Protein AF-A0ABD0RAK0-F1 (afdb_monomer)

Structure (mmCIF, N/CA/C/O backbone):
data_AF-A0ABD0RAK0-F1
#
_entry.id   AF-A0ABD0RAK0-F1
#
loop_
_atom_site.group_PDB
_atom_site.id
_atom_site.type_symbol
_atom_site.label_atom_id
_atom_site.label_alt_id
_atom_site.label_comp_id
_atom_site.label_asym_id
_atom_site.label_entity_id
_atom_site.label_seq_id
_atom_site.pdbx_PDB_ins_code
_atom_site.Cartn_x
_atom_site.Cartn_y
_atom_site.Cartn_z
_atom_site.occupancy
_atom_site.B_iso_or_equiv
_atom_site.auth_seq_id
_atom_site.auth_comp_id
_atom_site.auth_asym_id
_atom_site.auth_atom_id
_atom_site.pdbx_PDB_model_num
ATOM 1 N N . PRO A 1 1 ? -4.096 1.384 15.047 1.00 85.00 1 PRO A N 1
ATOM 2 C CA . PRO A 1 1 ? -2.732 1.686 14.548 1.00 85.00 1 PRO A CA 1
ATOM 3 C C . PRO A 1 1 ? -2.654 1.241 13.089 1.00 85.00 1 PRO A C 1
ATOM 5 O O . PRO A 1 1 ? -3.257 0.223 12.770 1.00 85.00 1 PRO A O 1
ATOM 8 N N . VAL A 1 2 ? -2.000 2.005 12.215 1.00 93.94 2 VAL A N 1
ATOM 9 C CA . VAL A 1 2 ? -1.936 1.682 10.779 1.00 93.94 2 VAL A CA 1
ATOM 10 C C . VAL A 1 2 ? -0.784 0.709 10.524 1.00 93.94 2 VAL A C 1
ATOM 12 O O . VAL A 1 2 ? 0.332 0.963 10.970 1.00 93.94 2 VAL A O 1
ATOM 15 N N . ILE A 1 3 ? -1.060 -0.378 9.803 1.00 97.94 3 ILE A N 1
ATOM 16 C CA . ILE A 1 3 ? -0.073 -1.354 9.320 1.00 97.94 3 ILE A CA 1
ATOM 17 C C . ILE A 1 3 ? 0.013 -1.223 7.802 1.00 97.94 3 ILE A C 1
ATOM 19 O O . ILE A 1 3 ? -1.025 -1.231 7.140 1.00 97.94 3 ILE A O 1
ATOM 23 N N . LEU A 1 4 ? 1.218 -1.083 7.256 1.00 98.50 4 LEU A N 1
ATOM 24 C CA . LEU A 1 4 ? 1.454 -0.890 5.823 1.00 98.50 4 LEU A CA 1
ATOM 25 C C . LEU A 1 4 ? 1.349 -2.212 5.050 1.00 98.50 4 LEU A C 1
ATOM 27 O O . LEU A 1 4 ? 1.797 -3.245 5.541 1.00 98.50 4 LEU A O 1
ATOM 31 N N . ASP A 1 5 ? 0.800 -2.171 3.833 1.00 98.25 5 ASP A N 1
ATOM 32 C CA . ASP A 1 5 ? 0.681 -3.338 2.948 1.00 98.25 5 ASP A CA 1
ATOM 33 C C . ASP A 1 5 ? 1.864 -3.429 1.954 1.00 98.25 5 ASP A C 1
ATOM 35 O O . ASP A 1 5 ? 1.950 -2.618 1.020 1.00 98.25 5 ASP A O 1
ATOM 39 N N . PRO A 1 6 ? 2.759 -4.432 2.086 1.00 97.44 6 PRO A N 1
ATOM 40 C CA . PRO A 1 6 ? 3.894 -4.630 1.182 1.00 97.44 6 PRO A CA 1
ATOM 41 C C . PRO A 1 6 ? 3.521 -4.909 -0.279 1.00 97.44 6 PRO A C 1
ATOM 43 O O . PRO A 1 6 ? 4.339 -4.648 -1.171 1.00 97.44 6 PRO A O 1
ATOM 46 N N . ASN A 1 7 ? 2.325 -5.438 -0.551 1.00 98.06 7 ASN A N 1
ATOM 47 C CA . ASN A 1 7 ? 1.891 -5.727 -1.920 1.00 98.06 7 ASN A CA 1
ATOM 48 C C . ASN A 1 7 ? 1.670 -4.433 -2.699 1.00 98.06 7 ASN A C 1
ATOM 50 O O . ASN A 1 7 ? 2.100 -4.327 -3.843 1.00 98.06 7 ASN A O 1
ATOM 54 N N . THR A 1 8 ? 1.148 -3.408 -2.02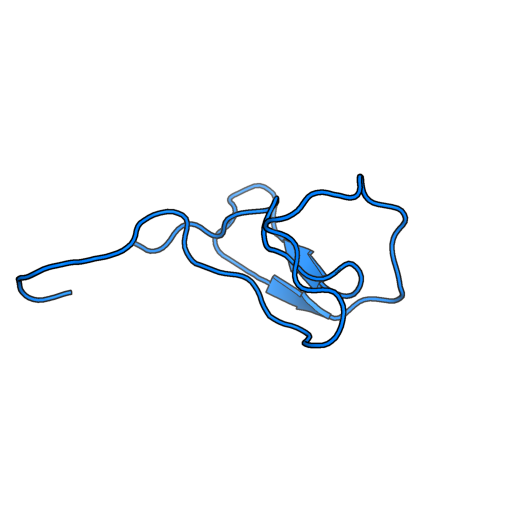6 1.00 98.44 8 THR A N 1
ATOM 55 C CA . THR A 1 8 ? 0.898 -2.094 -2.631 1.00 98.44 8 THR A CA 1
ATOM 56 C C . THR A 1 8 ? 2.160 -1.242 -2.772 1.00 98.44 8 THR A C 1
ATOM 58 O O . THR A 1 8 ? 2.210 -0.326 -3.593 1.00 98.44 8 THR A O 1
ATOM 61 N N . ALA A 1 9 ? 3.199 -1.523 -1.979 1.00 98.25 9 ALA A N 1
AT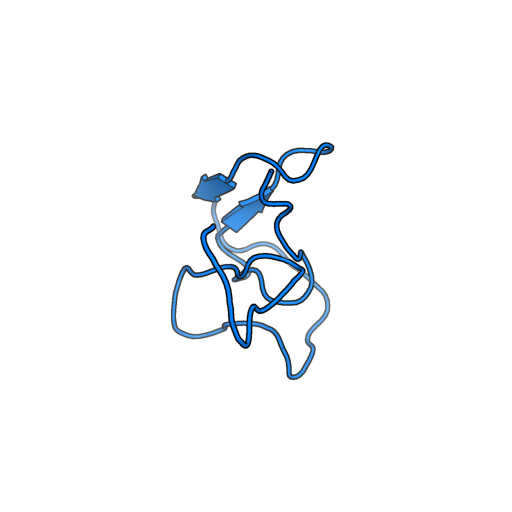OM 62 C CA . ALA A 1 9 ? 4.370 -0.663 -1.870 1.00 98.25 9 ALA A CA 1
ATOM 63 C C . ALA A 1 9 ? 5.132 -0.525 -3.196 1.00 98.25 9 ALA A C 1
ATOM 65 O O . ALA A 1 9 ? 5.527 -1.510 -3.822 1.00 98.25 9 ALA A O 1
ATOM 66 N N . ASN A 1 10 ? 5.419 0.712 -3.597 1.00 98.50 10 ASN A N 1
ATOM 67 C CA . ASN A 1 10 ? 6.269 0.958 -4.758 1.00 98.50 10 ASN A CA 1
ATOM 68 C C . ASN A 1 10 ? 7.666 0.326 -4.594 1.00 98.50 10 ASN A C 1
ATOM 70 O O . ASN A 1 10 ? 8.247 0.444 -3.514 1.00 98.50 10 ASN A O 1
ATOM 74 N N . PRO A 1 11 ? 8.285 -0.219 -5.663 1.00 98.12 11 PRO A N 1
ATOM 75 C CA . PRO A 1 11 ? 9.613 -0.847 -5.597 1.00 98.12 11 PRO A CA 1
ATOM 76 C C . PRO A 1 11 ? 10.765 0.049 -5.103 1.00 98.12 11 PRO A C 1
ATOM 78 O O . PRO A 1 11 ? 11.881 -0.427 -4.910 1.00 98.12 11 PRO A O 1
ATOM 81 N N . ARG A 1 12 ? 10.553 1.364 -4.951 1.00 98.25 12 ARG A N 1
ATOM 82 C CA . ARG A 1 12 ? 11.535 2.317 -4.392 1.00 98.25 12 ARG A CA 1
ATOM 83 C C . ARG A 1 12 ? 11.261 2.683 -2.928 1.00 98.25 12 ARG A C 1
ATOM 85 O O . ARG A 1 12 ? 11.803 3.681 -2.438 1.00 98.25 12 ARG A O 1
ATOM 92 N N . LEU A 1 13 ? 10.387 1.936 -2.262 1.00 98.25 13 LEU A N 1
ATOM 93 C CA . LEU A 1 13 ? 10.089 2.053 -0.841 1.00 98.25 13 LEU A CA 1
ATOM 94 C C . LEU A 1 13 ? 10.524 0.779 -0.119 1.00 98.25 13 LEU A C 1
ATOM 96 O O . LEU A 1 13 ? 10.383 -0.322 -0.638 1.00 98.25 13 LEU A O 1
ATOM 100 N N . VAL A 1 14 ? 11.041 0.947 1.094 1.00 97.88 14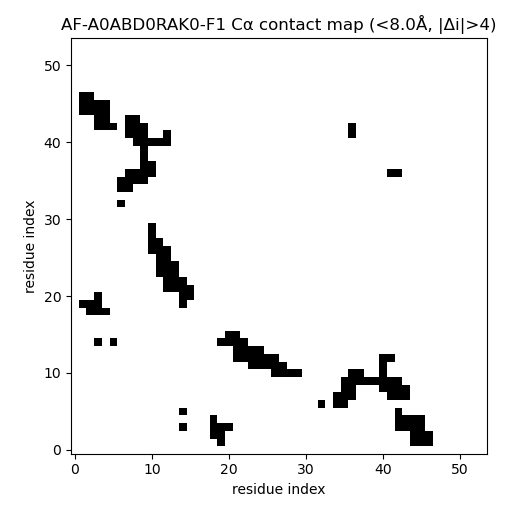 VAL A N 1
ATOM 101 C CA . VAL A 1 14 ? 11.374 -0.149 2.007 1.00 97.88 14 VAL A CA 1
ATOM 102 C C . VAL A 1 14 ? 10.562 0.039 3.270 1.00 97.88 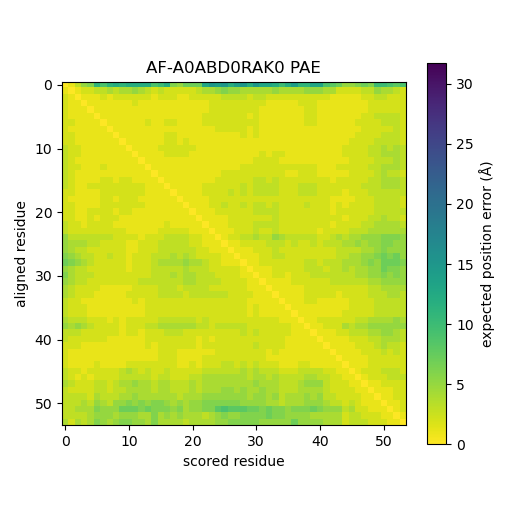14 VAL A C 1
ATOM 104 O O . VAL A 1 14 ? 10.573 1.128 3.850 1.00 97.88 14 VAL A O 1
ATOM 107 N N . LEU A 1 15 ? 9.884 -1.024 3.679 1.00 97.88 15 LEU A N 1
ATOM 108 C CA . LEU A 1 15 ? 9.117 -1.083 4.916 1.00 97.88 15 LEU A CA 1
ATOM 109 C C . LEU A 1 15 ? 9.992 -1.657 6.036 1.00 97.88 15 LEU A C 1
ATOM 111 O O . LEU A 1 15 ? 10.931 -2.409 5.763 1.00 97.88 15 LEU A O 1
ATOM 115 N N . SER A 1 16 ? 9.724 -1.270 7.281 1.00 97.62 16 SER A N 1
ATOM 116 C CA . SER A 1 16 ? 10.273 -1.970 8.448 1.00 97.62 16 SER A CA 1
ATOM 117 C C . SER A 1 16 ? 9.629 -3.343 8.624 1.00 97.62 16 SER A C 1
ATOM 119 O O . SER A 1 16 ? 8.532 -3.584 8.129 1.00 97.62 16 SER A O 1
ATOM 121 N N . ASP A 1 17 ? 10.291 -4.226 9.370 1.00 97.62 17 ASP A N 1
ATOM 122 C CA . ASP A 1 17 ? 9.801 -5.589 9.622 1.00 97.62 17 ASP A CA 1
ATOM 123 C C . ASP A 1 17 ? 8.452 -5.609 10.362 1.00 97.62 17 ASP A C 1
ATOM 125 O O . ASP A 1 17 ? 7.651 -6.520 10.178 1.00 97.62 17 ASP A O 1
ATOM 129 N N . ASP A 1 18 ? 8.180 -4.584 11.174 1.00 97.62 18 ASP A N 1
ATOM 130 C CA . ASP A 1 18 ? 6.907 -4.396 11.878 1.00 97.62 18 ASP A CA 1
ATOM 131 C C . ASP A 1 18 ? 5.835 -3.679 11.036 1.00 97.62 18 ASP A C 1
ATOM 133 O O . ASP A 1 18 ? 4.719 -3.473 11.508 1.00 97.62 18 ASP A O 1
ATOM 137 N N . LEU A 1 19 ? 6.171 -3.290 9.800 1.00 98.00 19 LEU A N 1
ATOM 138 C CA . LEU A 1 19 ? 5.288 -2.628 8.837 1.00 98.00 19 LEU A CA 1
ATOM 139 C C . LEU A 1 19 ? 4.686 -1.299 9.329 1.00 98.00 19 LEU A C 1
ATOM 141 O O . LEU A 1 19 ? 3.643 -0.873 8.832 1.00 98.00 19 LEU A O 1
ATOM 145 N N . THR A 1 20 ? 5.336 -0.618 10.276 1.00 97.38 20 THR A N 1
ATOM 146 C CA . THR A 1 20 ? 4.870 0.682 10.799 1.00 97.38 20 THR A CA 1
ATOM 147 C C . THR A 1 20 ? 5.617 1.882 10.219 1.00 97.38 20 THR A C 1
ATOM 149 O O . THR A 1 20 ? 5.179 3.024 10.376 1.00 97.38 20 THR A O 1
ATOM 152 N N . SER A 1 21 ? 6.736 1.653 9.527 1.00 97.75 21 SER A N 1
ATOM 153 C CA . SER A 1 21 ? 7.574 2.717 8.976 1.00 97.75 21 SER A CA 1
ATOM 154 C C . SER A 1 21 ? 7.954 2.466 7.521 1.00 97.75 21 SER A C 1
ATOM 156 O O . SER A 1 21 ? 7.998 1.331 7.043 1.00 97.75 21 SER A O 1
ATOM 158 N N . VAL A 1 22 ? 8.242 3.557 6.810 1.00 97.88 22 VAL A N 1
ATOM 159 C CA . VAL A 1 22 ? 8.646 3.539 5.406 1.00 97.88 22 VAL A CA 1
ATOM 160 C C . VAL A 1 22 ? 9.839 4.456 5.184 1.00 97.88 22 VAL A C 1
ATOM 162 O O . VAL A 1 22 ? 9.910 5.568 5.710 1.00 97.88 22 VAL A O 1
ATOM 165 N N . ARG A 1 23 ? 10.779 4.002 4.357 1.00 98.00 23 ARG A N 1
ATOM 166 C CA . ARG A 1 23 ? 11.910 4.802 3.878 1.00 98.00 23 ARG A CA 1
ATOM 167 C C . ARG A 1 23 ? 12.059 4.672 2.371 1.00 98.00 23 ARG A C 1
ATOM 169 O O . ARG A 1 23 ? 11.713 3.655 1.775 1.00 98.00 23 ARG A O 1
ATOM 176 N N . ARG A 1 24 ? 12.627 5.701 1.749 1.00 97.88 24 ARG A N 1
ATOM 177 C CA . ARG A 1 24 ? 12.961 5.682 0.324 1.00 97.88 24 ARG A CA 1
ATOM 178 C C . ARG A 1 24 ? 14.261 4.908 0.086 1.00 97.88 24 ARG A C 1
ATOM 180 O O . ARG A 1 24 ? 15.216 5.052 0.847 1.00 97.88 24 ARG A O 1
ATOM 187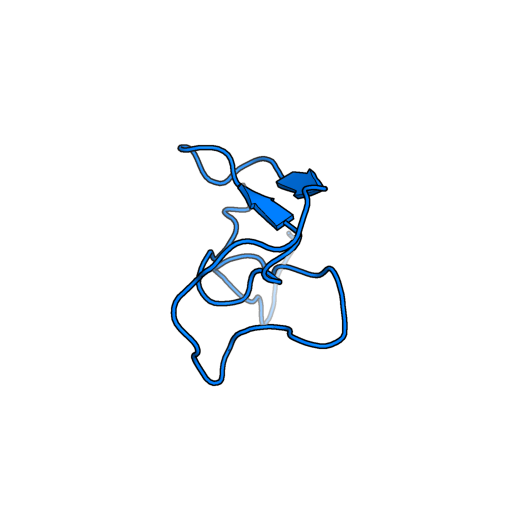 N N . SER A 1 25 ? 14.319 4.171 -1.016 1.00 96.12 25 SER A N 1
ATOM 188 C CA . SER A 1 25 ? 15.494 3.422 -1.471 1.00 96.12 25 SER A CA 1
ATOM 189 C C . SER A 1 25 ? 15.751 3.599 -2.977 1.00 96.12 25 SER A C 1
ATOM 191 O O . SER A 1 25 ? 15.057 4.343 -3.682 1.00 96.12 25 SER A O 1
ATOM 193 N N . SER A 1 26 ? 16.798 2.934 -3.476 1.00 96.94 26 SER A N 1
ATOM 194 C CA . SER A 1 26 ? 16.920 2.588 -4.895 1.00 96.94 26 SER A CA 1
ATOM 195 C C . SER A 1 26 ? 15.842 1.576 -5.296 1.00 96.94 26 SER A C 1
ATOM 197 O O . SER A 1 26 ? 15.229 0.946 -4.441 1.00 96.94 26 SER A O 1
ATOM 199 N N . TYR A 1 27 ? 15.620 1.406 -6.601 1.00 96.56 27 TYR A N 1
ATOM 200 C CA . TYR A 1 27 ? 14.706 0.378 -7.101 1.00 96.56 27 TYR A CA 1
ATOM 201 C C . TYR A 1 27 ? 15.109 -1.006 -6.580 1.00 96.56 27 TYR A C 1
ATOM 203 O O . TYR A 1 27 ? 16.281 -1.378 -6.676 1.00 96.56 27 TYR A O 1
ATOM 211 N N . GLN A 1 28 ? 14.146 -1.738 -6.027 1.00 95.69 28 GLN A N 1
ATOM 212 C CA . GLN A 1 28 ? 14.321 -3.093 -5.525 1.00 95.69 28 GLN A CA 1
ATOM 213 C C . GLN A 1 28 ? 13.583 -4.095 -6.417 1.00 95.69 28 GLN A C 1
ATOM 215 O O . GLN A 1 28 ? 12.467 -3.813 -6.854 1.00 95.69 28 GLN A O 1
ATOM 220 N N . PRO A 1 29 ? 14.179 -5.265 -6.697 1.00 94.88 29 PRO A N 1
ATOM 221 C CA . PRO A 1 29 ? 13.491 -6.329 -7.410 1.00 94.88 29 PRO A CA 1
ATOM 222 C C . PRO A 1 29 ? 12.455 -6.967 -6.476 1.00 94.88 29 PRO A C 1
ATOM 224 O O . PRO A 1 29 ? 12.805 -7.724 -5.574 1.00 94.88 29 PRO A O 1
ATOM 227 N N . VAL A 1 30 ? 11.183 -6.639 -6.688 1.00 94.50 30 VAL A N 1
ATOM 228 C CA . VAL A 1 30 ? 10.040 -7.190 -5.947 1.00 94.50 30 VAL A CA 1
ATOM 229 C C . VAL A 1 30 ? 9.085 -7.900 -6.909 1.00 94.50 30 VAL A C 1
ATOM 231 O O . VAL A 1 30 ? 9.081 -7.569 -8.096 1.00 94.50 30 VAL A O 1
ATOM 234 N N . PRO A 1 31 ? 8.278 -8.866 -6.436 1.00 96.00 31 PRO A N 1
ATOM 235 C CA . PRO A 1 31 ? 7.265 -9.503 -7.268 1.00 96.00 31 PRO A CA 1
ATOM 236 C C . PRO A 1 31 ? 6.237 -8.488 -7.770 1.00 96.00 31 PRO A C 1
ATOM 238 O O . PRO A 1 31 ? 5.682 -7.706 -6.983 1.00 96.00 31 PRO A O 1
ATOM 241 N N . ASP A 1 32 ? 5.987 -8.533 -9.073 1.00 96.38 32 ASP A N 1
ATOM 242 C CA . ASP A 1 32 ? 4.928 -7.764 -9.712 1.00 96.38 32 ASP A CA 1
ATOM 243 C C . ASP A 1 32 ? 3.550 -8.299 -9.288 1.00 96.38 32 ASP A C 1
ATOM 245 O O . ASP A 1 32 ? 3.371 -9.511 -9.127 1.00 96.38 32 ASP A O 1
ATOM 249 N N . ASN A 1 33 ? 2.605 -7.394 -9.045 1.00 98.19 33 ASN A N 1
ATOM 250 C CA . ASN A 1 33 ? 1.213 -7.707 -8.729 1.00 98.19 33 ASN A CA 1
ATOM 251 C C . ASN A 1 33 ? 0.306 -6.498 -9.033 1.00 98.19 33 ASN A C 1
ATOM 253 O O . ASN A 1 33 ? 0.774 -5.361 -8.959 1.00 98.19 33 ASN A O 1
ATOM 257 N N . PRO A 1 34 ? -0.985 -6.724 -9.341 1.00 98.19 34 PRO A N 1
ATOM 258 C CA . PRO A 1 34 ? -1.913 -5.655 -9.718 1.00 98.19 34 PRO A CA 1
ATOM 259 C C . PRO A 1 34 ? -2.105 -4.555 -8.667 1.00 98.19 34 PRO A C 1
ATOM 261 O O . PRO A 1 34 ? -2.479 -3.435 -9.013 1.00 98.19 34 PRO A O 1
ATOM 264 N N . GLU A 1 35 ? -1.892 -4.862 -7.390 1.00 98.31 35 GLU A N 1
ATOM 265 C CA . GLU A 1 35 ? -2.082 -3.933 -6.279 1.00 98.31 35 GLU A CA 1
ATOM 266 C C . GLU A 1 35 ? -0.901 -2.960 -6.114 1.00 98.31 35 GLU A C 1
ATOM 268 O O . GLU A 1 35 ? -1.023 -1.950 -5.41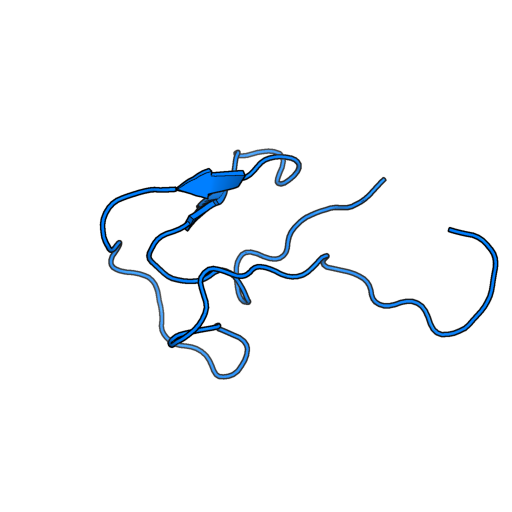1 1.00 98.31 35 GLU A O 1
ATOM 273 N N . ARG A 1 36 ? 0.243 -3.242 -6.752 1.00 98.31 36 ARG A N 1
ATOM 274 C CA . ARG A 1 36 ? 1.484 -2.490 -6.572 1.00 98.31 36 ARG A CA 1
ATOM 275 C C . ARG A 1 36 ? 1.450 -1.144 -7.286 1.00 98.31 36 ARG A C 1
ATOM 277 O O . AR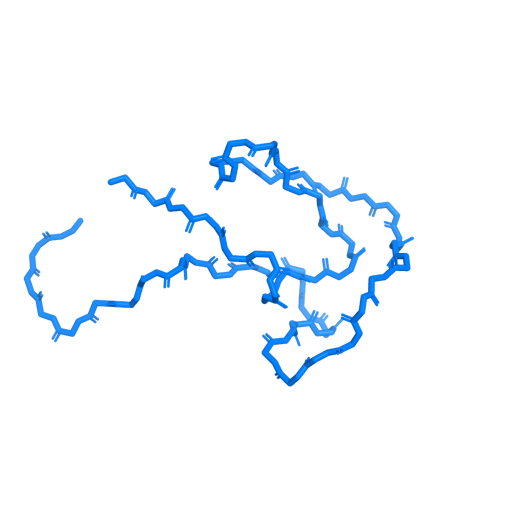G A 1 36 ? 1.143 -1.030 -8.469 1.00 98.31 36 ARG A O 1
ATOM 284 N N . PHE A 1 37 ? 1.871 -0.094 -6.585 1.00 98.31 37 PHE A N 1
ATOM 285 C CA . PHE A 1 37 ? 2.121 1.186 -7.237 1.00 98.31 37 PHE A CA 1
ATOM 286 C C . PHE A 1 37 ? 3.433 1.160 -8.021 1.00 98.31 37 PHE A C 1
ATOM 288 O O . PHE A 1 37 ? 4.503 1.129 -7.419 1.00 98.31 37 PHE A O 1
ATOM 295 N N . ASP A 1 38 ? 3.381 1.328 -9.340 1.00 95.62 38 ASP A N 1
ATOM 296 C CA . ASP A 1 38 ? 4.598 1.433 -10.164 1.00 95.62 38 ASP A CA 1
ATOM 297 C C . ASP A 1 38 ? 5.056 2.876 -10.386 1.00 95.62 38 ASP A C 1
ATOM 299 O O . ASP A 1 38 ? 6.242 3.204 -10.268 1.00 95.62 38 ASP A O 1
ATOM 303 N N . CYS A 1 39 ? 4.109 3.770 -10.684 1.00 95.25 39 CYS A N 1
ATOM 304 C CA . CYS A 1 39 ? 4.412 5.156 -11.043 1.00 95.25 39 CYS A CA 1
ATOM 305 C C . CYS A 1 39 ? 4.661 6.049 -9.822 1.00 95.25 39 CYS A C 1
ATOM 307 O O . CYS A 1 39 ? 5.538 6.918 -9.849 1.00 95.25 39 CYS A O 1
ATOM 309 N N . TYR A 1 40 ? 3.890 5.851 -8.751 1.00 97.00 40 TYR A N 1
ATOM 310 C CA . TYR A 1 40 ? 3.922 6.702 -7.564 1.00 97.00 40 TYR A CA 1
ATOM 311 C C . TYR A 1 40 ? 4.650 6.015 -6.416 1.00 97.00 40 TYR A C 1
ATOM 313 O O . TYR A 1 40 ? 4.444 4.836 -6.161 1.00 97.00 40 TYR A O 1
ATOM 321 N N . ARG A 1 41 ? 5.482 6.768 -5.683 1.00 97.25 41 ARG A N 1
ATOM 322 C CA . ARG A 1 41 ? 6.183 6.280 -4.481 1.00 97.25 41 ARG A CA 1
ATOM 323 C C . ARG A 1 41 ? 5.227 6.243 -3.288 1.00 97.25 41 ARG A C 1
ATOM 325 O O . ARG A 1 41 ? 5.409 6.989 -2.329 1.00 97.25 41 ARG A O 1
ATOM 332 N N . CYS A 1 42 ? 4.210 5.400 -3.391 1.00 98.19 42 CYS A N 1
ATOM 333 C CA . CYS A 1 42 ? 3.136 5.243 -2.421 1.00 98.19 42 CYS A CA 1
ATOM 334 C C . CYS A 1 42 ? 3.101 3.811 -1.876 1.00 98.19 42 CYS A C 1
ATOM 336 O O . CYS A 1 42 ? 3.657 2.883 -2.464 1.00 98.19 42 CYS A O 1
ATOM 338 N N . VAL A 1 43 ? 2.446 3.671 -0.730 1.00 98.31 43 VAL A N 1
ATOM 339 C CA . VAL A 1 43 ? 2.080 2.415 -0.074 1.00 98.31 43 VAL A CA 1
ATOM 340 C C . VAL A 1 43 ? 0.768 2.678 0.665 1.00 98.31 43 VAL A C 1
ATOM 342 O O . VAL A 1 43 ? 0.564 3.794 1.153 1.00 98.31 43 VAL A O 1
ATOM 345 N N . LEU A 1 44 ? -0.133 1.699 0.704 1.00 98.31 44 LEU A N 1
ATOM 346 C CA . LEU A 1 44 ? -1.389 1.797 1.447 1.00 98.31 44 LEU A CA 1
ATOM 347 C C . LEU A 1 44 ? -1.244 1.224 2.858 1.00 98.31 44 LEU A C 1
ATOM 349 O O . LEU A 1 44 ? -0.370 0.402 3.138 1.00 98.31 44 LEU A O 1
ATOM 353 N N . GLY A 1 45 ? -2.150 1.645 3.738 1.00 97.88 45 GLY A N 1
ATOM 354 C CA . GLY A 1 45 ? -2.492 0.837 4.902 1.00 97.88 45 GLY A CA 1
ATOM 355 C C . GLY A 1 45 ? -3.212 -0.441 4.462 1.00 97.88 45 GLY A C 1
ATOM 356 O O . GLY A 1 45 ? -3.892 -0.453 3.440 1.00 97.88 45 GLY A O 1
ATOM 357 N N . SER A 1 46 ? -3.059 -1.502 5.243 1.00 96.81 46 SER A N 1
ATOM 358 C CA . SER A 1 46 ? -3.645 -2.828 4.996 1.00 96.81 46 SER A CA 1
ATOM 359 C C . SER A 1 46 ? -5.167 -2.873 5.130 1.00 96.81 46 SER A C 1
ATOM 361 O O . SER A 1 46 ? -5.808 -3.732 4.532 1.00 96.81 46 SER A O 1
ATOM 363 N N . GLU A 1 47 ? -5.758 -1.942 5.880 1.00 96.38 47 GLU A N 1
ATOM 364 C CA . GLU A 1 47 ? -7.202 -1.864 6.083 1.00 96.38 47 GLU A CA 1
ATOM 365 C C . GLU A 1 47 ? -7.750 -0.525 5.583 1.00 96.38 47 GLU A C 1
ATOM 367 O O . GLU A 1 47 ? -7.240 0.549 5.913 1.00 96.38 47 GLU A O 1
ATOM 372 N N . GLY A 1 48 ? -8.811 -0.604 4.779 1.00 94.62 48 GLY A N 1
ATOM 373 C CA . GLY A 1 48 ? -9.624 0.542 4.389 1.00 94.62 48 GLY A CA 1
ATOM 374 C C . GLY A 1 48 ? -10.795 0.741 5.349 1.00 94.62 48 GLY A C 1
ATOM 375 O O . GLY A 1 48 ? -11.318 -0.214 5.922 1.00 94.62 48 GLY A O 1
ATOM 376 N N . PHE A 1 49 ? -11.247 1.983 5.487 1.00 95.00 49 PHE A N 1
ATOM 377 C CA . PHE A 1 49 ? -12.362 2.339 6.358 1.00 95.00 49 PHE A CA 1
ATOM 378 C C . PHE A 1 49 ? -13.561 2.825 5.546 1.00 95.00 49 PHE A C 1
ATOM 380 O O . PHE A 1 49 ? -13.410 3.654 4.653 1.00 95.00 49 PHE A O 1
ATOM 387 N N . ASN A 1 50 ? -14.760 2.351 5.895 1.00 96.88 50 ASN A N 1
ATOM 388 C CA . ASN A 1 50 ? -16.007 2.739 5.221 1.00 96.88 50 ASN A CA 1
ATOM 389 C C . ASN A 1 50 ? -16.923 3.628 6.086 1.00 96.88 50 ASN A C 1
ATOM 391 O O . ASN A 1 50 ? -17.907 4.162 5.582 1.00 96.88 50 ASN A O 1
ATOM 395 N N . SER A 1 51 ? -16.631 3.775 7.3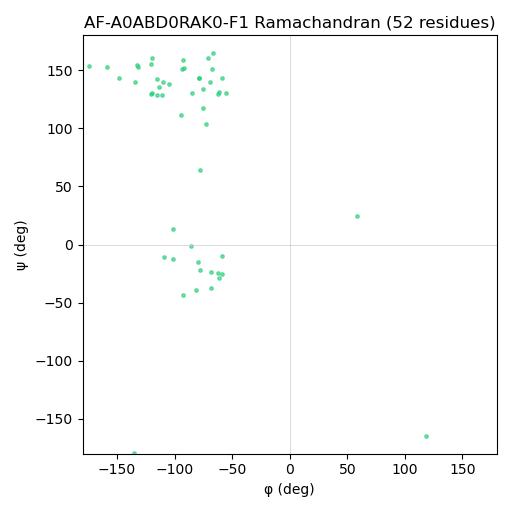83 1.00 96.56 51 SER A N 1
ATOM 396 C CA . SER A 1 51 ? -17.409 4.575 8.340 1.00 96.56 51 SER A CA 1
ATOM 397 C C . SER A 1 51 ? -16.713 4.625 9.706 1.00 96.56 51 SER A C 1
ATOM 399 O O . SER A 1 51 ? -16.079 3.640 10.076 1.00 96.56 51 SER A O 1
ATOM 401 N N . GLY A 1 52 ? -16.937 5.677 10.502 1.00 95.56 52 GLY A N 1
ATOM 402 C CA . GLY A 1 52 ? -16.456 5.785 11.890 1.00 95.56 52 GLY A CA 1
ATOM 403 C C . GLY A 1 52 ? -15.486 6.951 12.122 1.00 95.56 52 GLY A C 1
ATOM 404 O O . GLY A 1 52 ? -15.405 7.859 11.297 1.00 95.56 52 GLY A O 1
ATOM 405 N N . THR A 1 53 ? -14.773 6.921 13.255 1.00 95.06 53 THR A N 1
ATOM 406 C CA . THR A 1 53 ? -13.683 7.855 13.606 1.00 95.06 53 THR A CA 1
ATOM 407 C C . THR A 1 53 ? -12.376 7.069 13.698 1.00 95.06 53 THR A C 1
ATOM 409 O O . THR A 1 53 ? -12.336 6.054 14.401 1.00 95.06 53 THR A O 1
ATOM 412 N N . HIS A 1 54 ? -11.327 7.523 13.007 1.00 90.31 54 HIS A N 1
ATOM 413 C CA . HIS A 1 54 ? -10.041 6.826 12.859 1.00 90.31 54 HIS A CA 1
ATOM 414 C C . HIS A 1 54 ? -8.864 7.766 13.101 1.00 90.31 54 HIS A C 1
ATOM 416 O O . HIS A 1 54 ? -8.995 8.960 12.749 1.00 90.31 54 HIS A O 1
#

Nearest PDB structures (foldseek):
  8hjt-assembly1_D  TM=9.597E-01  e=1.516E-05  Vicugna pacos
  7qs1-assembly2_B  TM=9.725E-01  e=7.210E-05  Homo sapiens
  7qs1-assembly1_A  TM=9.748E-01  e=1.863E-04  Homo sapiens
  7ovx-assembly1_A  TM=9.504E-01  e=2.283E-04  Homo sapiens
  7hmz-assembly1_B  TM=9.438E-01  e=2.615E-04  Mu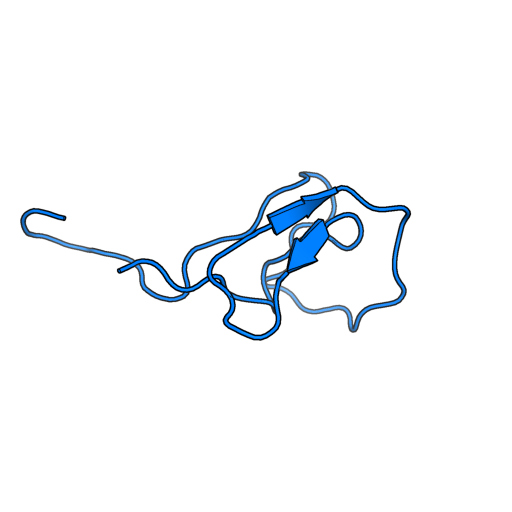s musculus

Sequence (54 aa):
PVILDPNTANPRLVLSDDLTSVRRSSYQPVPDNPERFDCYRCVLGSEGFNSGTH

Mean predicted aligned error: 2.38 Å

Solvent-accessible surface area (backbone atoms only — not comparable to full-atom values): 3565 Å² total; per-residue (Å²): 135,77,43,51,30,75,68,25,34,9,48,40,52,44,68,45,97,84,25,73,49,76,43,82,56,68,83,46,99,66,87,86,57,93,68,34,31,82,91,49,96,45,62,43,59,68,71,86,84,92,78,87,89,133

Foldseek 3Di:
DFAWDPLQAEQQWDADPRRPDIDGHPGHDDDDDPNYDHPDRDIDTPDDDDDDDD

Radius of gyration: 11.85 Å; Cα contacts (8 Å, |Δi|>4): 80; chains: 1; bounding box: 34×17×26 Å

InterPro domains:
  IPR001870 B30.2/SPRY domain [PS50188] (1-54)
  IPR006574 SPRY-associated [PF13765] (2-49)
  IPR006574 SPRY-associated [SM00589] (1-50)
  IPR013320 Concanavalin A-like lectin/glucanase domain superfamily [SSF49899] (1-54)
  IPR043136 B30.2/SPRY domain superfamily [G3DSA:2.60.120.920] (1-54)
  IPR050143 Tripartite motif-containing [PTHR24103] (2-54)

Secondary structure (DSSP, 8-state):
---B-TTTS-TTEEE-TTSS-EEE-S-------TTS-SSS----BS---SSS--

pLDDT: mean 96.81, std 2.23, range [85.0, 98.5]

Organism: Cirrhinus mrigala (NCBI:txid683832)